Protein AF-A0A7S2E2L0-F1 (afdb_monomer_lite)

Organism: NCBI:txid156173

Secondary structure (DSSP, 8-state):
-TTHHHHHHTTTTGGG-TTSTTSTTGGGGS-TTSSPPPTTPPP--HHHHHHHHHHHHHTHHHHHSSHHHHHHHHHHHHTT----HHHHHH------PPP---STT-

Foldseek 3Di:
DVPVVVQPCVCVCVVVVPCCVVDPPSCLQADPVRHHDDPPDDRDRVVVVVQVVLCVVPNLCSCLPPDNLVVVVVSCVVVVHDDDSVNSVPDDDDDDDDDDDDDPND

Sequence (106 aa):
IASQLWHANAWQLTSRWGGLDKNPGAEAFLTSGGTPPKPGEWMRMPELAQTIQELAEHGPDGFYKGRIAKAIVEVLREKGGVMSEADLASHRSRVEQPISAAFAGQ

Structure (mmCIF, N/CA/C/O backbone):
data_AF-A0A7S2E2L0-F1
#
_entry.id   AF-A0A7S2E2L0-F1
#
loop_
_atom_site.group_PDB
_atom_site.id
_atom_site.type_symbol
_atom_site.label_atom_id
_atom_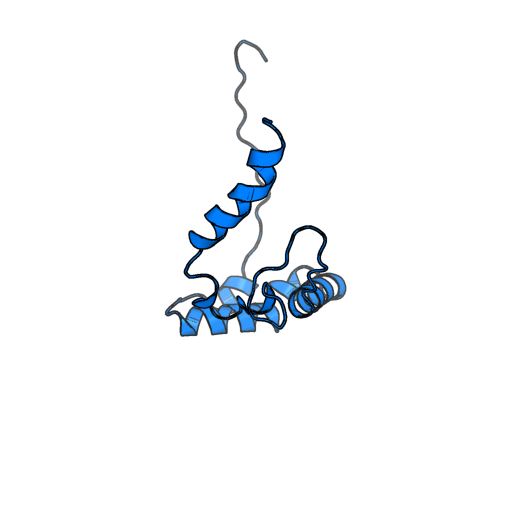site.label_alt_id
_atom_site.label_comp_id
_atom_site.label_asym_id
_atom_site.label_entity_id
_atom_site.label_seq_id
_atom_site.pdbx_PDB_ins_code
_atom_site.Cartn_x
_atom_site.Cartn_y
_atom_site.Cartn_z
_atom_site.occupancy
_atom_site.B_iso_or_equiv
_atom_site.auth_seq_id
_atom_site.auth_comp_id
_atom_site.auth_asym_id
_atom_site.auth_atom_id
_atom_site.pdbx_PDB_model_num
ATOM 1 N N . ILE A 1 1 ? -2.866 30.689 28.500 1.00 43.84 1 ILE A N 1
ATOM 2 C CA . ILE A 1 1 ? -4.186 30.736 27.815 1.00 43.84 1 ILE A CA 1
ATOM 3 C C . ILE A 1 1 ? -4.083 30.292 26.344 1.00 43.84 1 ILE A C 1
ATOM 5 O O . ILE A 1 1 ? -4.976 29.606 25.872 1.00 43.84 1 ILE A O 1
ATOM 9 N N . ALA A 1 2 ? -2.967 30.543 25.642 1.00 36.50 2 ALA A N 1
ATOM 10 C CA . ALA A 1 2 ? -2.794 30.114 24.247 1.00 36.50 2 ALA A CA 1
ATOM 11 C C . ALA A 1 2 ? -2.462 28.619 24.013 1.00 36.50 2 ALA A C 1
ATOM 13 O O . ALA A 1 2 ? -2.601 28.186 22.882 1.00 36.50 2 ALA A O 1
ATOM 14 N N . SER A 1 3 ? -2.073 27.803 25.011 1.00 42.72 3 SER A N 1
ATOM 15 C CA . SER A 1 3 ? -1.765 26.368 24.770 1.00 42.72 3 SER A CA 1
ATOM 16 C C . SER A 1 3 ? -2.964 25.420 24.945 1.00 42.72 3 SER A C 1
ATOM 18 O O . SER A 1 3 ? -2.974 24.324 24.387 1.00 42.72 3 SER A O 1
ATOM 20 N N . GLN A 1 4 ? -4.016 25.847 25.653 1.00 37.06 4 GLN A N 1
ATOM 21 C CA . GLN A 1 4 ? -5.233 25.042 25.846 1.00 37.06 4 GLN A CA 1
ATOM 22 C C . GLN A 1 4 ? -6.162 25.073 24.619 1.00 37.06 4 GLN A C 1
ATOM 24 O O . GLN A 1 4 ? -6.917 24.130 24.394 1.00 37.06 4 GLN A O 1
ATOM 29 N N . LEU A 1 5 ? -6.047 26.102 23.770 1.00 37.81 5 LEU A N 1
ATOM 30 C CA . LEU A 1 5 ? -6.859 26.256 22.556 1.00 37.81 5 LEU A CA 1
ATOM 31 C C . LEU A 1 5 ? -6.402 25.365 21.384 1.00 37.81 5 LEU A C 1
ATOM 33 O O . LEU A 1 5 ? -7.209 25.076 20.505 1.00 37.81 5 LEU A O 1
ATOM 37 N N . TRP A 1 6 ? -5.162 24.859 21.396 1.00 46.41 6 TRP A N 1
ATOM 38 C CA . TRP A 1 6 ? -4.682 23.896 20.388 1.00 46.41 6 TRP A CA 1
ATOM 39 C C . TRP A 1 6 ? -5.146 22.460 20.659 1.00 46.41 6 TRP A C 1
ATOM 41 O O . TRP A 1 6 ? -5.287 21.675 19.728 1.00 46.41 6 TRP A O 1
ATOM 51 N N . HIS A 1 7 ? -5.440 22.117 21.916 1.00 46.84 7 HIS A N 1
ATOM 52 C CA . HIS A 1 7 ? -5.809 20.750 22.296 1.00 46.84 7 HIS A CA 1
ATOM 53 C C . HIS A 1 7 ? -7.323 20.498 22.223 1.00 46.84 7 HIS A C 1
ATOM 55 O O . HIS A 1 7 ? -7.743 19.396 21.879 1.00 46.84 7 HIS A O 1
ATOM 61 N N . ALA A 1 8 ? -8.147 21.515 22.500 1.00 43.25 8 ALA A N 1
ATOM 62 C CA . ALA A 1 8 ? -9.603 21.361 22.547 1.00 43.25 8 ALA A CA 1
ATOM 63 C C . ALA A 1 8 ? -10.289 21.431 21.165 1.00 43.25 8 ALA A C 1
ATOM 65 O O . ALA A 1 8 ? -11.328 20.804 20.972 1.00 43.25 8 ALA A O 1
ATOM 66 N N . ASN A 1 9 ? -9.699 22.131 20.185 1.00 44.34 9 ASN A N 1
ATOM 67 C CA . ASN A 1 9 ? -10.362 22.406 18.901 1.00 44.34 9 ASN A CA 1
ATOM 68 C C . ASN A 1 9 ? -9.788 21.657 17.687 1.00 44.34 9 ASN A C 1
ATOM 70 O O . ASN A 1 9 ? -10.430 21.646 16.637 1.00 44.34 9 ASN A O 1
ATOM 74 N N . ALA A 1 10 ? -8.657 20.953 17.817 1.00 45.78 10 ALA A N 1
ATOM 75 C CA . ALA A 1 10 ? -8.178 20.050 16.763 1.00 45.78 10 ALA A CA 1
ATOM 76 C C . ALA A 1 10 ? -9.181 18.911 16.483 1.00 45.78 10 ALA A C 1
ATOM 78 O O . ALA A 1 10 ? -9.326 18.467 15.348 1.00 45.78 10 ALA A O 1
ATOM 79 N N . TRP A 1 11 ? -9.947 18.500 17.500 1.00 48.81 11 TRP A N 1
ATOM 80 C CA . TRP A 1 11 ? -10.937 17.427 17.385 1.00 48.81 11 TRP A CA 1
ATOM 81 C C . TRP A 1 11 ? -12.336 17.924 17.008 1.00 48.81 11 TRP A C 1
ATOM 83 O O . TRP A 1 11 ? -13.080 17.182 16.383 1.00 48.81 11 TRP A O 1
ATOM 93 N N . GLN A 1 12 ? -12.697 19.191 17.237 1.00 44.84 12 GLN A N 1
ATOM 94 C CA . GLN A 1 12 ? -13.915 19.751 16.620 1.00 44.84 12 GLN A CA 1
ATOM 95 C C . GLN A 1 12 ? -13.779 19.884 15.093 1.00 44.84 12 GLN A C 1
ATOM 97 O O . GLN A 1 12 ? -14.778 19.863 14.372 1.00 44.84 12 GLN A O 1
ATOM 102 N N . LEU A 1 13 ? -12.549 19.914 14.569 1.00 44.66 13 LEU A N 1
ATOM 103 C CA . LEU A 1 13 ? -12.302 19.711 13.143 1.00 44.66 13 LEU A CA 1
ATOM 104 C C . LEU A 1 13 ? -12.529 18.255 12.710 1.00 44.66 13 LEU A C 1
ATOM 106 O O . LEU A 1 13 ? -12.741 18.062 11.521 1.00 44.66 13 LEU A O 1
ATOM 110 N N . THR A 1 14 ? -12.576 17.256 13.614 1.00 48.31 14 THR A N 1
ATOM 111 C CA . THR A 1 14 ? -12.966 15.866 13.273 1.00 48.31 14 THR A CA 1
ATOM 112 C C . THR A 1 14 ? -14.439 15.707 12.910 1.00 48.31 14 THR A C 1
ATOM 114 O O . THR A 1 14 ? -14.770 14.933 12.021 1.00 48.31 14 THR A O 1
ATOM 117 N N . SER A 1 15 ? -15.311 16.571 13.434 1.00 45.59 15 SER A N 1
ATOM 118 C CA . SER A 1 15 ? -16.687 16.739 12.937 1.00 45.59 15 SER A CA 1
ATOM 119 C C . SER A 1 15 ? -16.759 17.243 11.483 1.00 45.59 15 SER A C 1
ATOM 121 O O . SER A 1 15 ? -17.816 17.183 10.863 1.00 45.59 15 SER A O 1
ATOM 123 N N . ARG A 1 16 ? -15.636 17.702 10.905 1.00 46.56 16 ARG A N 1
ATOM 124 C CA . ARG A 1 16 ? -15.493 18.035 9.477 1.00 46.56 16 ARG A CA 1
ATOM 125 C C . ARG A 1 16 ? -15.129 16.822 8.601 1.00 46.56 16 ARG A C 1
ATOM 127 O O . ARG A 1 16 ? -15.079 16.968 7.386 1.00 46.56 16 ARG A O 1
ATOM 134 N N . TRP A 1 17 ? -14.912 15.644 9.198 1.00 46.31 17 TRP A N 1
ATOM 135 C CA . TRP A 1 17 ? -14.580 14.365 8.542 1.00 46.31 17 TRP A CA 1
ATOM 136 C C . TRP A 1 17 ? -15.815 13.460 8.417 1.00 46.31 17 TRP A C 1
ATOM 138 O O . TRP A 1 17 ? -15.713 12.237 8.494 1.00 46.31 17 TRP A O 1
ATOM 148 N N . GLY A 1 18 ? -17.004 14.048 8.253 1.00 49.56 18 GLY A N 1
ATOM 149 C CA . GLY A 1 18 ? -18.201 13.278 7.923 1.00 49.56 18 GLY A CA 1
ATOM 150 C C . GLY A 1 18 ? -17.984 12.568 6.589 1.00 49.56 18 GLY A C 1
ATOM 151 O O . GLY A 1 18 ? -17.902 13.229 5.554 1.00 49.56 18 GLY A O 1
ATOM 152 N N . GLY A 1 19 ? -17.864 11.240 6.605 1.00 58.88 19 GLY A N 1
ATOM 153 C CA . GLY A 1 19 ? -17.631 10.447 5.401 1.00 58.88 19 GLY A CA 1
ATOM 154 C C . GLY A 1 19 ? -16.560 9.369 5.508 1.00 58.88 19 GLY A C 1
ATOM 155 O O . GLY A 1 19 ? -16.525 8.519 4.623 1.00 58.88 19 GLY A O 1
ATOM 156 N N . LEU A 1 20 ? -15.717 9.352 6.550 1.00 59.91 20 LEU A N 1
ATOM 157 C CA . LEU A 1 20 ? -14.827 8.202 6.780 1.00 59.91 20 LEU A CA 1
ATOM 158 C C . LEU A 1 20 ? -15.657 6.933 6.984 1.00 59.91 20 LEU A C 1
ATOM 160 O O . LEU A 1 20 ? -15.470 5.977 6.250 1.00 59.91 20 LEU A O 1
ATOM 164 N N . ASP A 1 21 ? -16.661 6.991 7.856 1.00 64.25 21 ASP A N 1
ATOM 165 C CA . ASP A 1 21 ? -17.668 5.949 8.097 1.00 64.25 21 ASP A CA 1
ATOM 166 C C . ASP A 1 21 ? -18.408 5.467 6.836 1.00 64.25 21 ASP A C 1
ATOM 168 O O . ASP A 1 21 ? -18.958 4.370 6.816 1.00 64.25 21 ASP A O 1
ATOM 172 N N . LYS A 1 22 ? -18.418 6.273 5.768 1.00 69.94 22 LYS A N 1
ATOM 173 C CA . LYS A 1 22 ? -19.064 5.936 4.491 1.00 69.94 22 LYS A CA 1
ATOM 174 C C . LYS A 1 22 ? -18.161 5.134 3.553 1.00 69.94 22 LYS A C 1
ATOM 176 O O . LYS A 1 22 ? -18.631 4.681 2.509 1.00 69.94 22 LYS A O 1
ATOM 181 N N . ASN A 1 23 ? -16.880 4.973 3.887 1.00 72.62 23 ASN A N 1
ATOM 182 C CA . ASN A 1 23 ? -15.935 4.189 3.103 1.00 72.62 23 ASN A CA 1
ATOM 183 C C . ASN A 1 23 ? -15.789 2.780 3.694 1.00 72.62 23 ASN A C 1
ATOM 185 O O . ASN A 1 23 ? -15.490 2.655 4.881 1.00 72.62 23 ASN A O 1
ATOM 189 N N . PRO A 1 24 ? -15.929 1.721 2.877 1.00 76.62 24 PRO A N 1
ATOM 190 C CA . PRO A 1 24 ? -15.595 0.364 3.300 1.00 76.62 24 PRO A CA 1
ATOM 191 C C . PRO A 1 24 ? -14.162 0.294 3.848 1.00 76.62 24 PRO A C 1
ATOM 193 O O . PRO A 1 24 ? -13.246 0.826 3.215 1.00 76.62 24 PRO A O 1
ATOM 196 N N . GLY A 1 25 ? -13.972 -0.338 5.008 1.00 79.50 25 GLY A N 1
ATOM 197 C CA . GLY A 1 25 ? -12.672 -0.471 5.671 1.00 79.50 25 GLY A CA 1
ATOM 198 C C . GLY A 1 25 ? -12.330 0.666 6.637 1.00 79.50 25 GLY A C 1
ATOM 199 O O . GLY A 1 25 ? -11.300 0.606 7.309 1.00 79.50 25 GLY A O 1
ATOM 200 N N . ALA A 1 26 ? -13.159 1.708 6.743 1.00 81.31 26 ALA A N 1
ATOM 201 C CA . ALA A 1 26 ? -12.917 2.800 7.682 1.00 81.31 26 ALA A CA 1
ATOM 202 C C . ALA A 1 26 ? -13.053 2.376 9.149 1.00 81.31 26 ALA A C 1
ATOM 204 O O . ALA A 1 26 ? -12.417 2.969 10.019 1.00 81.31 26 ALA A O 1
ATOM 205 N N . GLU A 1 27 ? -13.828 1.328 9.418 1.00 81.31 27 GLU A N 1
ATOM 206 C CA . GLU A 1 27 ? -13.963 0.701 10.729 1.00 81.31 27 GLU A CA 1
ATOM 207 C C . GLU A 1 27 ? -12.619 0.251 11.314 1.00 81.31 27 GLU A C 1
ATOM 209 O O . GLU A 1 27 ? -12.447 0.312 12.529 1.00 81.31 27 GLU A O 1
ATOM 214 N N . ALA A 1 28 ? -11.632 -0.087 10.473 1.00 85.00 28 ALA A N 1
ATOM 215 C CA . ALA A 1 28 ? -10.281 -0.446 10.909 1.00 85.00 28 ALA A CA 1
ATOM 216 C C . ALA A 1 28 ? -9.530 0.719 11.589 1.00 85.00 28 ALA A C 1
ATOM 218 O O . ALA A 1 28 ? -8.547 0.504 12.297 1.00 85.00 28 ALA A O 1
ATOM 219 N N . PHE A 1 29 ? -9.992 1.958 11.390 1.00 82.88 29 PHE A N 1
ATOM 220 C CA . PHE A 1 29 ? -9.433 3.168 12.000 1.00 82.88 29 PHE A CA 1
ATOM 221 C C . PHE A 1 29 ? -10.265 3.684 13.180 1.00 82.88 29 PHE A C 1
ATOM 223 O O . PHE A 1 29 ? -9.920 4.702 13.788 1.00 82.88 29 PHE A O 1
ATOM 230 N N . LEU A 1 30 ? -11.364 3.001 13.506 1.00 81.88 30 LEU A N 1
ATOM 231 C CA . LEU A 1 30 ? -12.253 3.353 14.601 1.00 81.88 30 LEU A CA 1
ATOM 232 C C . LEU A 1 30 ? -12.012 2.428 15.796 1.00 81.88 30 LEU A C 1
ATOM 234 O O . LEU A 1 30 ? -11.552 1.295 15.685 1.00 81.88 30 LEU A O 1
ATOM 238 N N . THR A 1 31 ? -12.331 2.932 16.980 1.00 82.44 31 THR A N 1
ATOM 239 C CA . THR A 1 31 ? -12.422 2.107 18.186 1.00 82.44 31 THR A CA 1
ATOM 240 C C . THR A 1 31 ? -13.610 1.147 18.082 1.00 82.44 31 THR A C 1
ATOM 242 O O . THR A 1 31 ? -14.506 1.328 17.256 1.00 82.44 31 THR A O 1
ATOM 245 N N . SER A 1 32 ? -13.691 0.168 18.988 1.00 77.38 32 SER A N 1
ATOM 246 C CA . SER A 1 32 ? -14.852 -0.732 19.090 1.00 77.38 32 SER A CA 1
ATOM 247 C C . SER A 1 32 ? -16.184 -0.001 19.312 1.00 77.38 32 SER A C 1
ATOM 249 O O . SER A 1 32 ? -17.240 -0.558 19.030 1.00 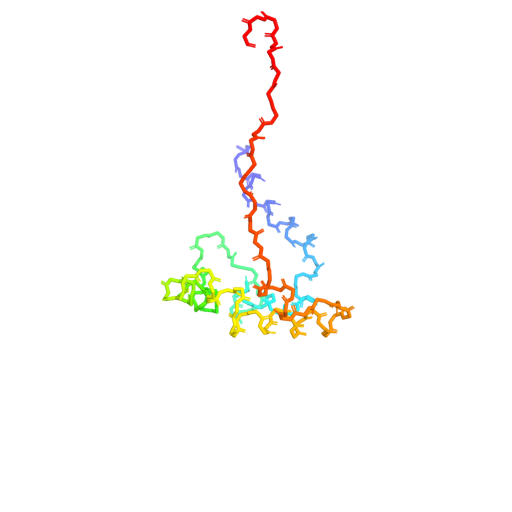77.38 32 SER A O 1
ATOM 251 N N . GLY A 1 33 ? -16.145 1.247 19.795 1.00 74.88 33 GLY A N 1
ATOM 252 C CA . GLY A 1 33 ? -17.311 2.119 19.934 1.00 74.88 33 GLY A CA 1
ATOM 253 C C . GLY A 1 33 ? -17.699 2.878 18.661 1.00 74.88 33 GLY A C 1
ATOM 254 O O . GLY A 1 33 ? -18.580 3.729 18.726 1.00 74.88 33 GLY A O 1
ATOM 255 N N . GLY A 1 34 ? -17.033 2.636 17.526 1.00 76.69 34 GLY A N 1
ATOM 256 C CA . GLY A 1 34 ? -17.287 3.344 16.268 1.00 76.69 34 GLY A CA 1
ATOM 257 C C . GLY A 1 34 ? -16.812 4.801 16.267 1.00 76.69 34 GLY A C 1
ATOM 258 O O . GLY A 1 34 ? -17.166 5.567 15.375 1.00 76.69 34 GLY A O 1
ATOM 259 N N . THR A 1 35 ? -16.013 5.206 17.258 1.00 80.31 35 THR A N 1
ATOM 260 C CA . THR A 1 35 ? -15.441 6.555 17.341 1.00 80.31 35 THR A CA 1
ATOM 261 C C . THR A 1 35 ? -13.950 6.533 17.029 1.00 80.31 35 THR A C 1
ATOM 263 O O . THR A 1 35 ? -13.287 5.550 17.367 1.00 80.31 35 THR A O 1
ATOM 266 N N . PRO A 1 36 ? -13.380 7.609 16.468 1.00 80.31 36 PRO A N 1
ATOM 267 C CA . PRO A 1 36 ? -11.932 7.750 16.361 1.00 80.31 36 PRO A CA 1
ATOM 268 C C . PRO A 1 36 ? -11.257 7.640 17.742 1.00 80.31 36 PRO A C 1
ATOM 270 O O . PRO A 1 36 ? -11.838 8.109 18.730 1.00 80.31 36 PRO A O 1
ATOM 273 N N . PRO A 1 37 ? -10.058 7.039 17.841 1.00 85.38 37 PRO A N 1
ATOM 274 C CA . PRO A 1 37 ? -9.330 6.963 19.103 1.00 85.38 37 PRO A CA 1
ATOM 275 C C . PRO A 1 37 ? -8.883 8.350 19.568 1.00 85.38 37 PRO A C 1
ATOM 277 O O . PRO A 1 37 ? -8.547 9.225 18.765 1.00 85.38 37 PRO A O 1
ATOM 280 N N . LYS A 1 38 ? -8.869 8.552 20.885 1.00 84.44 38 LYS A N 1
ATOM 281 C CA . LYS A 1 38 ? -8.423 9.807 21.502 1.00 84.44 38 LYS A CA 1
ATOM 282 C C . LYS A 1 38 ? -6.894 9.875 21.571 1.00 84.44 38 LYS A C 1
ATOM 284 O O . LYS A 1 38 ? -6.222 8.843 21.555 1.00 84.44 38 LYS A O 1
ATOM 289 N N . PRO A 1 39 ? -6.310 11.080 21.719 1.00 83.88 39 PRO A N 1
ATOM 290 C CA . PRO A 1 39 ? -4.887 11.215 22.011 1.00 83.88 39 PRO A CA 1
ATOM 291 C C . PRO A 1 39 ? -4.458 10.346 23.197 1.00 83.88 39 PRO A C 1
ATOM 293 O O . PRO A 1 39 ? -5.058 10.414 24.268 1.00 83.88 39 PRO A O 1
ATOM 296 N N . GLY A 1 40 ? -3.405 9.554 23.001 1.00 89.00 40 GLY A N 1
ATOM 297 C CA . GLY A 1 40 ? -2.879 8.639 24.015 1.00 89.00 40 GLY A CA 1
ATOM 298 C C . GLY A 1 40 ? -3.571 7.272 24.076 1.00 89.00 40 GLY A C 1
ATOM 299 O O . GLY A 1 40 ? -3.092 6.403 24.800 1.00 89.00 40 GLY A O 1
ATOM 300 N N . GLU A 1 41 ? -4.648 7.045 23.319 1.00 87.31 41 GLU A N 1
ATOM 301 C CA . GLU A 1 41 ? -5.253 5.717 23.189 1.00 87.31 41 GLU A CA 1
ATOM 302 C C . GLU A 1 41 ? -4.496 4.846 22.180 1.00 87.31 41 GLU A C 1
ATOM 304 O O . GLU A 1 41 ? -3.909 5.322 21.205 1.00 87.31 41 GLU A O 1
ATOM 309 N N . TRP A 1 42 ? -4.528 3.534 22.413 1.00 86.25 42 TRP A N 1
ATOM 310 C CA . TRP A 1 42 ? -3.919 2.558 21.518 1.00 86.25 42 TRP A CA 1
ATOM 311 C C . TRP A 1 42 ? -4.807 2.308 20.298 1.00 86.25 42 TRP A C 1
ATOM 313 O O . TRP A 1 42 ? -5.918 1.799 20.432 1.00 86.25 42 TRP A O 1
ATOM 323 N N . MET A 1 43 ? -4.278 2.577 19.105 1.00 86.69 43 MET A N 1
ATOM 324 C CA . MET A 1 43 ? -4.860 2.140 17.835 1.00 86.69 43 MET A CA 1
ATOM 325 C C . MET A 1 43 ? -4.185 0.836 17.393 1.00 86.69 43 MET A C 1
ATOM 327 O O . MET A 1 43 ? -2.957 0.753 17.345 1.00 86.69 43 MET A O 1
ATOM 331 N N . ARG A 1 44 ? -4.975 -0.190 17.071 1.00 87.44 44 ARG A N 1
ATOM 332 C CA . ARG A 1 44 ? -4.482 -1.475 16.553 1.00 87.44 44 ARG A CA 1
ATOM 333 C C . ARG A 1 44 ? -5.016 -1.679 15.140 1.00 87.44 44 ARG A C 1
ATOM 335 O O . ARG A 1 44 ? -6.205 -1.504 14.932 1.00 87.44 44 ARG A O 1
ATOM 342 N N . MET A 1 45 ? -4.145 -2.077 14.213 1.00 90.81 45 MET A N 1
ATOM 343 C CA . MET A 1 45 ? -4.482 -2.304 12.799 1.00 90.81 45 MET A CA 1
ATOM 344 C C . MET A 1 45 ? -4.013 -3.705 12.360 1.00 90.81 45 MET A C 1
ATOM 346 O O . MET A 1 45 ? -2.966 -3.830 11.715 1.00 90.81 45 MET A O 1
ATOM 350 N N . PRO A 1 46 ? -4.705 -4.782 12.775 1.00 92.69 46 PRO A N 1
ATOM 351 C CA . PRO A 1 46 ? -4.256 -6.152 12.525 1.00 92.69 46 PRO A CA 1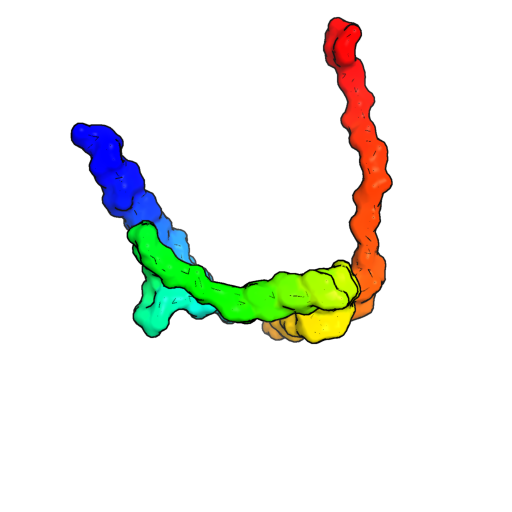
ATOM 352 C C . PRO A 1 46 ? -4.223 -6.522 11.034 1.00 92.69 46 PRO A C 1
ATOM 354 O O . PRO A 1 46 ? -3.312 -7.227 10.608 1.00 92.69 46 PRO A O 1
ATOM 357 N N . GLU A 1 47 ? -5.144 -6.015 10.218 1.00 92.25 47 GLU A N 1
ATOM 358 C CA . GLU A 1 47 ? -5.186 -6.260 8.770 1.00 92.25 47 GLU A CA 1
ATOM 359 C C . GLU A 1 47 ? -3.995 -5.597 8.058 1.00 92.25 47 GLU A C 1
ATOM 361 O O . GLU A 1 47 ? -3.356 -6.190 7.182 1.00 92.25 47 GLU A O 1
ATOM 366 N N . LEU A 1 48 ? -3.631 -4.381 8.481 1.00 93.94 48 LEU A N 1
ATOM 367 C CA . LEU A 1 48 ? -2.425 -3.713 7.992 1.00 93.94 48 LEU A CA 1
ATOM 368 C C . LEU A 1 48 ? -1.165 -4.467 8.427 1.00 93.94 48 LEU A C 1
ATOM 370 O O . LEU A 1 48 ? -0.242 -4.620 7.631 1.00 93.94 48 LEU A O 1
ATOM 374 N N . ALA A 1 49 ? -1.132 -4.989 9.656 1.00 95.94 49 ALA A N 1
ATOM 375 C CA . ALA A 1 49 ? -0.017 -5.809 10.120 1.00 95.94 49 ALA A CA 1
ATOM 376 C C . ALA A 1 49 ? 0.159 -7.068 9.252 1.00 95.94 49 ALA A C 1
ATOM 378 O O . ALA A 1 49 ? 1.276 -7.356 8.831 1.00 95.94 49 ALA A O 1
ATOM 379 N N . GLN A 1 50 ? -0.933 -7.753 8.892 1.00 96.12 50 GLN A N 1
ATOM 380 C CA . GLN A 1 50 ? -0.886 -8.880 7.950 1.00 96.12 50 GLN A CA 1
ATOM 381 C C . GLN A 1 50 ? -0.385 -8.456 6.564 1.00 96.12 50 GLN A C 1
ATOM 383 O O . GLN A 1 50 ? 0.312 -9.213 5.897 1.00 96.12 50 GLN A O 1
ATOM 388 N N . THR A 1 51 ? -0.745 -7.257 6.107 1.00 96.25 51 THR A N 1
ATOM 389 C CA . THR A 1 51 ? -0.281 -6.709 4.821 1.00 96.25 51 THR A CA 1
ATOM 390 C C . THR A 1 51 ? 1.231 -6.467 4.841 1.00 96.25 51 THR A C 1
ATOM 392 O O . THR A 1 51 ? 1.937 -6.838 3.906 1.00 96.25 51 THR A O 1
ATOM 395 N N . ILE A 1 52 ? 1.747 -5.890 5.929 1.00 97.00 52 ILE A N 1
ATOM 396 C CA . ILE A 1 52 ? 3.184 -5.658 6.125 1.00 97.00 52 ILE A CA 1
ATOM 397 C C . ILE A 1 52 ? 3.938 -6.987 6.256 1.00 97.00 52 ILE A C 1
ATOM 399 O O . ILE A 1 52 ? 5.034 -7.117 5.716 1.00 97.00 52 ILE A O 1
ATOM 403 N N . GLN A 1 53 ? 3.354 -7.980 6.928 1.00 97.56 53 GLN A N 1
ATOM 404 C CA . GLN A 1 53 ? 3.940 -9.314 7.036 1.00 97.56 53 GLN A CA 1
ATOM 405 C C . GLN A 1 53 ? 4.075 -9.984 5.662 1.00 97.56 53 GLN A C 1
ATOM 407 O O . GLN A 1 53 ? 5.138 -10.511 5.351 1.00 97.56 53 GLN A O 1
ATOM 412 N N . GLU A 1 54 ? 3.057 -9.880 4.806 1.00 97.38 54 GLU A N 1
ATOM 413 C CA . GLU A 1 54 ? 3.118 -10.397 3.433 1.00 97.38 54 GLU A CA 1
ATOM 414 C C . GLU A 1 54 ? 4.284 -9.792 2.644 1.00 97.38 54 GLU A C 1
ATOM 416 O O . GLU A 1 54 ? 5.017 -10.500 1.953 1.00 97.38 54 GLU A O 1
ATOM 421 N N . LEU A 1 55 ? 4.464 -8.474 2.774 1.00 95.81 55 LEU A N 1
ATOM 422 C CA . LEU A 1 55 ? 5.554 -7.740 2.142 1.00 95.81 55 LEU A CA 1
ATOM 423 C C . LEU A 1 55 ? 6.918 -8.173 2.697 1.00 95.81 55 LEU A C 1
ATOM 425 O O . LEU A 1 55 ? 7.889 -8.244 1.948 1.00 95.81 55 LEU A O 1
ATOM 429 N N . ALA A 1 56 ? 7.004 -8.456 3.997 1.00 97.44 56 ALA A N 1
ATOM 430 C CA . ALA A 1 56 ? 8.235 -8.913 4.631 1.00 97.44 56 ALA A CA 1
ATOM 431 C C . ALA A 1 56 ? 8.629 -10.329 4.179 1.00 97.44 56 ALA A C 1
ATOM 433 O O . ALA A 1 56 ? 9.807 -10.588 3.949 1.00 97.44 56 ALA A O 1
ATOM 434 N N . GLU A 1 57 ? 7.656 -11.230 4.030 1.00 97.69 57 GLU A N 1
ATOM 435 C CA . GLU A 1 57 ? 7.888 -12.632 3.665 1.00 97.69 57 GLU A CA 1
ATOM 436 C C . GLU A 1 57 ? 8.154 -12.819 2.164 1.00 97.69 57 GLU A C 1
ATOM 438 O O . GLU A 1 57 ? 9.023 -13.601 1.781 1.00 97.69 57 GLU A O 1
ATOM 443 N N . HIS A 1 58 ? 7.446 -12.077 1.309 1.00 96.56 58 HIS A N 1
ATOM 444 C CA . HIS A 1 58 ? 7.457 -12.287 -0.145 1.00 96.56 58 HIS A CA 1
ATOM 445 C C . HIS A 1 58 ? 8.063 -11.114 -0.930 1.00 96.56 58 HIS A C 1
ATOM 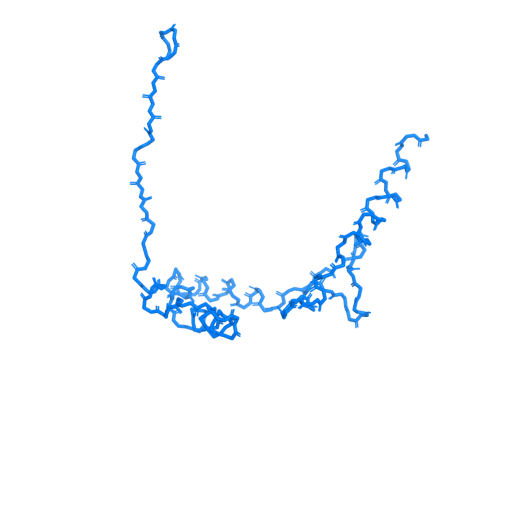447 O O . HIS A 1 58 ? 8.080 -11.120 -2.164 1.00 96.56 58 HIS A O 1
ATOM 453 N N . GLY A 1 59 ? 8.558 -10.088 -0.234 1.00 95.56 59 GLY A N 1
ATOM 454 C CA . GLY A 1 59 ? 9.040 -8.861 -0.858 1.00 95.56 59 GLY A CA 1
ATOM 455 C C . GLY A 1 59 ? 7.929 -8.128 -1.627 1.00 95.56 59 GLY A C 1
ATOM 456 O O . GLY A 1 59 ? 6.742 -8.337 -1.368 1.00 95.56 59 GLY A O 1
ATOM 457 N N . PRO A 1 60 ? 8.282 -7.285 -2.618 1.00 94.88 60 PRO A N 1
ATOM 458 C CA . PRO A 1 60 ? 7.310 -6.534 -3.419 1.00 94.88 60 PRO A CA 1
ATOM 459 C C . PRO A 1 60 ? 6.258 -7.412 -4.104 1.00 94.88 60 PRO A C 1
ATOM 461 O O . PRO A 1 60 ? 5.124 -6.975 -4.299 1.00 94.88 60 PRO A O 1
ATOM 464 N N . ASP A 1 61 ? 6.614 -8.651 -4.444 1.00 96.31 61 ASP A N 1
ATOM 465 C CA . ASP A 1 61 ? 5.690 -9.600 -5.057 1.00 96.31 61 ASP A CA 1
ATOM 466 C C . ASP A 1 61 ? 4.521 -9.949 -4.128 1.00 96.31 61 ASP A C 1
ATOM 468 O O . ASP A 1 61 ? 3.425 -10.148 -4.634 1.00 96.31 61 ASP A O 1
ATOM 472 N N . GLY A 1 62 ? 4.693 -9.927 -2.802 1.00 95.81 62 GLY A N 1
ATOM 473 C CA . GLY A 1 62 ? 3.585 -10.115 -1.855 1.00 95.81 62 GLY A CA 1
ATOM 474 C C . GLY A 1 62 ? 2.507 -9.029 -1.942 1.00 95.81 62 GLY A C 1
ATOM 475 O O . GLY A 1 62 ? 1.342 -9.280 -1.643 1.00 95.81 62 GLY A O 1
ATOM 476 N N . PHE A 1 63 ? 2.879 -7.822 -2.383 1.00 96.88 63 PHE A N 1
ATOM 477 C CA . PHE A 1 63 ? 1.959 -6.696 -2.551 1.00 96.88 63 PHE A CA 1
ATOM 478 C C . PHE A 1 63 ? 1.387 -6.619 -3.971 1.00 96.88 63 PHE A C 1
ATOM 480 O O . PHE A 1 63 ? 0.177 -6.498 -4.154 1.00 96.88 63 PHE A O 1
ATOM 487 N N . TYR A 1 64 ? 2.258 -6.684 -4.984 1.00 97.69 64 TYR A N 1
ATOM 488 C CA . TYR A 1 64 ? 1.885 -6.505 -6.394 1.00 97.69 64 TYR A CA 1
ATOM 489 C C . TYR A 1 64 ? 1.354 -7.779 -7.057 1.00 97.69 64 TYR A C 1
ATOM 491 O O . TYR A 1 64 ? 0.802 -7.716 -8.156 1.00 97.69 64 TYR A O 1
ATOM 499 N N . LYS A 1 65 ? 1.513 -8.934 -6.407 1.00 96.00 65 LYS A N 1
ATOM 500 C CA . LYS A 1 65 ? 0.997 -10.231 -6.850 1.00 96.00 65 LYS A CA 1
ATOM 501 C C . LYS A 1 65 ? 0.299 -10.919 -5.669 1.00 96.00 65 LYS A C 1
ATOM 503 O O . LYS A 1 65 ? 0.502 -10.576 -4.510 1.00 96.00 65 LYS A O 1
ATOM 508 N N . GLY A 1 66 ? -0.565 -11.889 -5.953 1.00 93.50 66 GLY A N 1
ATOM 509 C CA . GLY A 1 66 ? -1.225 -12.677 -4.908 1.00 93.50 66 GLY A CA 1
ATOM 510 C C . GLY A 1 66 ? -2.372 -11.950 -4.195 1.00 93.50 66 GLY A C 1
ATOM 511 O O . GLY A 1 66 ? -3.136 -11.205 -4.813 1.00 93.50 66 GLY A O 1
ATOM 512 N N . ARG A 1 67 ? -2.548 -12.230 -2.894 1.00 96.00 67 ARG A N 1
ATOM 513 C CA . ARG A 1 67 ? -3.793 -11.908 -2.171 1.00 96.00 67 ARG A CA 1
ATOM 514 C C . ARG A 1 67 ? -4.057 -10.408 -2.027 1.00 96.00 67 ARG A C 1
ATOM 516 O O . ARG A 1 67 ? -5.211 -10.002 -2.114 1.00 96.00 67 ARG A O 1
ATOM 523 N N . ILE A 1 68 ? -3.014 -9.595 -1.830 1.00 97.31 68 ILE A N 1
ATOM 524 C CA . ILE A 1 68 ? -3.153 -8.140 -1.662 1.00 97.31 68 ILE A CA 1
ATOM 525 C C . ILE A 1 68 ? -3.572 -7.508 -2.991 1.00 97.31 68 ILE A C 1
ATOM 527 O O . ILE A 1 68 ? -4.551 -6.767 -3.035 1.00 97.31 68 ILE A O 1
ATOM 531 N N . ALA A 1 69 ? -2.892 -7.863 -4.086 1.00 97.88 69 ALA A N 1
ATOM 532 C CA . ALA A 1 69 ? -3.240 -7.391 -5.423 1.00 97.88 69 ALA A CA 1
ATOM 533 C C . ALA A 1 69 ? -4.685 -7.746 -5.806 1.00 97.88 69 ALA A C 1
ATOM 535 O O . ALA A 1 69 ? -5.422 -6.895 -6.307 1.00 97.88 69 ALA A O 1
ATOM 536 N N . LYS A 1 70 ? -5.109 -8.980 -5.504 1.00 97.38 70 LYS A N 1
ATOM 537 C CA . LYS A 1 70 ? -6.488 -9.431 -5.715 1.00 97.38 70 LYS A CA 1
ATOM 538 C C . LYS A 1 70 ? -7.492 -8.603 -4.905 1.00 97.38 70 LYS A C 1
ATOM 540 O O . LYS A 1 70 ? -8.442 -8.089 -5.487 1.00 97.38 70 LYS A O 1
ATOM 545 N N . ALA A 1 71 ? -7.247 -8.401 -3.608 1.00 95.94 71 ALA A N 1
ATOM 546 C CA . ALA A 1 71 ? -8.129 -7.612 -2.743 1.00 95.94 71 ALA A CA 1
ATOM 547 C C . ALA A 1 71 ? -8.270 -6.153 -3.219 1.00 95.94 71 ALA A C 1
ATOM 549 O O . ALA A 1 71 ? -9.369 -5.600 -3.225 1.00 95.94 71 ALA A O 1
ATOM 550 N N . ILE A 1 72 ? -7.177 -5.533 -3.681 1.00 96.25 72 ILE A N 1
ATOM 551 C CA . ILE A 1 72 ? -7.206 -4.181 -4.263 1.00 96.25 72 ILE A CA 1
ATOM 552 C C . ILE A 1 72 ? -8.108 -4.147 -5.505 1.00 96.25 72 ILE A C 1
ATOM 554 O O . ILE A 1 72 ? -8.955 -3.263 -5.637 1.00 96.25 72 ILE A O 1
ATOM 558 N N . VAL A 1 73 ? -7.929 -5.100 -6.422 1.00 97.62 73 VAL A N 1
ATOM 559 C CA . VAL A 1 73 ? -8.689 -5.164 -7.678 1.00 97.62 73 VAL A CA 1
ATOM 560 C C . VAL A 1 73 ? -10.169 -5.445 -7.429 1.00 97.62 73 VAL A C 1
ATOM 562 O O . VAL A 1 73 ? -11.010 -4.849 -8.098 1.00 97.62 73 VAL A O 1
ATOM 565 N N . GLU A 1 74 ? -10.502 -6.298 -6.460 1.00 96.06 74 GLU A N 1
ATOM 566 C CA . GLU A 1 74 ? -11.884 -6.562 -6.045 1.00 96.06 74 GLU A CA 1
ATOM 567 C C . GLU A 1 74 ? -12.579 -5.275 -5.581 1.00 96.06 74 GLU A C 1
ATOM 569 O O . GLU A 1 74 ? -13.588 -4.883 -6.171 1.00 96.06 74 GLU A O 1
ATOM 574 N N . VAL A 1 75 ? -11.979 -4.542 -4.636 1.00 93.62 75 VAL A N 1
ATOM 575 C CA . VAL A 1 75 ? -12.539 -3.274 -4.129 1.00 93.62 75 VAL A CA 1
ATOM 576 C C . VAL A 1 75 ? -12.661 -2.222 -5.235 1.00 93.62 75 VAL A C 1
ATOM 578 O O . VAL A 1 75 ? -13.632 -1.463 -5.283 1.00 93.62 75 VAL A O 1
ATOM 581 N N . LEU A 1 76 ? -11.685 -2.149 -6.144 1.00 94.31 76 LEU A N 1
ATOM 582 C CA . LEU A 1 76 ? -11.745 -1.206 -7.259 1.00 94.31 76 LEU A CA 1
ATOM 583 C C . LEU A 1 76 ? -12.863 -1.555 -8.234 1.00 94.31 76 LEU A C 1
ATOM 585 O O . LEU A 1 76 ? -13.602 -0.656 -8.628 1.00 94.31 76 LEU A O 1
ATOM 589 N N . ARG A 1 77 ? -13.029 -2.831 -8.592 1.00 95.38 77 ARG A N 1
ATOM 590 C CA . ARG A 1 77 ? -14.110 -3.284 -9.480 1.00 95.38 77 ARG A CA 1
ATOM 591 C C . ARG A 1 77 ? -15.486 -3.003 -8.886 1.00 95.38 77 ARG A C 1
ATOM 593 O O . ARG A 1 77 ? -16.346 -2.496 -9.600 1.00 95.38 77 ARG A O 1
ATOM 600 N N . GLU A 1 78 ? -15.676 -3.247 -7.591 1.00 93.50 78 GLU A N 1
ATOM 601 C CA . GLU A 1 78 ? -16.919 -2.907 -6.879 1.00 93.50 78 GLU A CA 1
ATOM 602 C C . GLU A 1 78 ? -17.263 -1.414 -6.974 1.00 93.50 78 GLU A C 1
ATOM 604 O O . GLU A 1 78 ? -18.433 -1.035 -7.016 1.00 93.50 78 GLU A O 1
ATOM 609 N N . LYS A 1 79 ? -16.243 -0.555 -7.057 1.00 90.56 79 LYS A N 1
ATOM 610 C CA . LYS A 1 79 ? -16.381 0.901 -7.194 1.00 90.56 79 LYS A CA 1
ATOM 611 C C . LYS A 1 79 ? -16.383 1.389 -8.651 1.00 90.56 79 LYS A C 1
ATOM 613 O O . LYS A 1 79 ? -16.354 2.596 -8.878 1.00 90.56 79 LYS A O 1
ATOM 618 N N . GLY A 1 80 ? -16.418 0.484 -9.632 1.00 95.06 80 GLY A N 1
ATOM 619 C CA . GLY A 1 80 ? -16.416 0.818 -11.063 1.00 95.06 80 GLY A CA 1
ATOM 620 C C . GLY A 1 80 ? -15.035 1.138 -11.651 1.00 95.06 80 GLY A C 1
ATOM 621 O O . GLY A 1 80 ? -14.943 1.696 -12.742 1.00 95.06 80 GLY A O 1
ATOM 622 N N . GLY A 1 81 ? -13.957 0.806 -10.942 1.00 95.62 81 GLY A N 1
ATOM 623 C CA . GLY A 1 81 ? -12.585 0.887 -11.433 1.00 95.62 81 GLY A CA 1
ATOM 624 C C . GLY A 1 81 ? -12.268 -0.189 -12.476 1.00 95.62 81 GLY A C 1
ATOM 625 O O . GLY A 1 81 ? -12.844 -1.274 -12.477 1.00 95.62 81 GLY A O 1
ATOM 626 N N . VAL A 1 82 ? -11.316 0.114 -13.362 1.00 96.88 82 VAL A N 1
ATOM 627 C CA . VAL A 1 82 ? -10.952 -0.737 -14.515 1.00 96.88 82 VAL A CA 1
ATOM 628 C C . VAL A 1 82 ? -9.622 -1.478 -14.351 1.00 96.88 82 VAL A C 1
ATOM 630 O O . VAL A 1 82 ? -9.227 -2.229 -15.237 1.00 96.88 82 VAL A O 1
ATOM 633 N N . MET A 1 83 ? -8.926 -1.266 -13.232 1.00 97.44 83 MET A N 1
ATOM 634 C CA . MET A 1 83 ? -7.629 -1.888 -12.971 1.00 97.44 83 MET A CA 1
ATOM 635 C C . MET A 1 83 ? -7.768 -3.405 -12.794 1.00 97.44 83 MET A C 1
ATOM 637 O O . MET A 1 83 ? -8.721 -3.897 -12.188 1.00 97.44 83 MET A O 1
ATOM 641 N N . SER A 1 84 ? -6.794 -4.144 -13.310 1.00 97.75 84 SER A N 1
ATOM 642 C CA . SER A 1 84 ? -6.692 -5.596 -13.231 1.00 97.75 84 SER A CA 1
ATOM 643 C C . SER A 1 84 ? -5.487 -6.038 -12.397 1.00 97.75 84 SER A C 1
ATOM 645 O O . SER A 1 84 ? -4.557 -5.275 -12.138 1.00 97.75 84 SER A O 1
ATOM 647 N N . GLU A 1 85 ? -5.471 -7.312 -12.006 1.00 98.12 85 GLU A N 1
ATOM 648 C CA . GLU A 1 85 ? 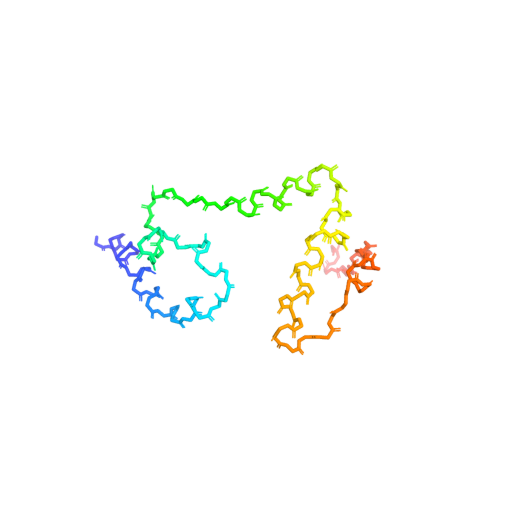-4.316 -7.917 -11.325 1.00 98.12 85 GLU A CA 1
ATOM 649 C C . GLU A 1 85 ? -3.069 -7.906 -12.223 1.00 98.12 85 GLU A C 1
ATOM 651 O O . GLU A 1 85 ? -1.951 -7.778 -11.731 1.00 98.12 85 GLU A O 1
ATOM 656 N N . ALA A 1 86 ? -3.253 -7.985 -13.547 1.00 97.94 86 ALA A N 1
ATOM 657 C CA . ALA A 1 86 ? -2.165 -7.906 -14.518 1.00 97.94 86 ALA A CA 1
ATOM 658 C C . ALA A 1 86 ? -1.509 -6.514 -14.548 1.00 97.94 86 ALA A C 1
ATOM 660 O O . ALA A 1 86 ? -0.290 -6.418 -14.710 1.00 97.94 86 ALA A O 1
ATOM 661 N N . ASP A 1 87 ? -2.285 -5.446 -14.340 1.00 98.06 87 ASP A N 1
ATOM 662 C CA . ASP A 1 87 ? -1.751 -4.082 -14.227 1.00 98.06 87 ASP A CA 1
ATOM 663 C C . ASP A 1 87 ? -0.837 -3.951 -13.002 1.00 98.06 87 ASP A C 1
ATOM 665 O O . ASP A 1 87 ? 0.271 -3.424 -13.103 1.00 98.06 87 ASP A O 1
ATOM 669 N N . LEU A 1 88 ? -1.248 -4.508 -11.857 1.00 97.94 88 LEU A N 1
ATOM 670 C CA . LEU A 1 88 ? -0.405 -4.554 -10.658 1.00 97.94 88 LEU A CA 1
ATOM 671 C C . LEU A 1 88 ? 0.834 -5.437 -10.862 1.00 97.94 88 LEU A C 1
ATOM 673 O O . LEU A 1 88 ? 1.948 -5.010 -10.567 1.00 97.94 88 LEU A O 1
ATOM 677 N N . ALA A 1 89 ? 0.673 -6.635 -11.426 1.00 97.81 89 ALA A N 1
ATOM 678 C CA . ALA A 1 89 ? 1.773 -7.580 -11.616 1.00 97.81 89 ALA A CA 1
ATOM 679 C C . ALA A 1 89 ? 2.836 -7.082 -12.616 1.00 97.81 89 ALA A C 1
ATOM 681 O O . ALA A 1 89 ? 4.020 -7.435 -12.509 1.00 97.81 89 ALA A O 1
ATOM 682 N N . SER A 1 90 ? 2.430 -6.266 -13.593 1.00 97.25 90 SER A N 1
ATOM 683 C CA . SER A 1 90 ? 3.318 -5.658 -14.592 1.00 97.25 90 SER A CA 1
ATOM 684 C C . SER A 1 90 ? 3.945 -4.336 -14.135 1.00 97.25 90 SER A C 1
ATOM 686 O O . SER A 1 90 ? 4.914 -3.889 -14.751 1.00 97.25 90 SER A O 1
ATOM 688 N N . HIS A 1 91 ? 3.474 -3.741 -13.032 1.00 96.12 91 HIS A N 1
ATOM 689 C CA . HIS A 1 91 ? 4.007 -2.486 -12.507 1.00 96.12 91 HIS A CA 1
ATOM 690 C C . HIS A 1 91 ? 5.498 -2.588 -12.153 1.00 96.12 91 HIS A C 1
ATOM 692 O O . HIS A 1 91 ? 5.938 -3.531 -11.492 1.00 96.12 91 HIS A O 1
ATOM 698 N N . ARG A 1 92 ? 6.291 -1.594 -12.565 1.00 94.00 92 ARG A N 1
ATOM 699 C CA . ARG A 1 92 ? 7.708 -1.461 -12.204 1.00 94.00 92 ARG A CA 1
ATOM 700 C C . ARG A 1 92 ? 8.033 -0.004 -11.897 1.00 94.00 92 ARG A C 1
ATOM 702 O O . ARG A 1 92 ? 7.769 0.874 -12.721 1.00 94.00 92 ARG A O 1
ATOM 709 N N . SER A 1 93 ? 8.662 0.232 -10.750 1.00 93.38 93 SER A N 1
ATOM 710 C CA . SER A 1 93 ? 9.232 1.535 -10.416 1.00 93.38 93 SER A CA 1
ATOM 711 C C . SER A 1 93 ? 10.403 1.847 -11.342 1.00 93.38 93 SER A C 1
ATOM 713 O O . SER A 1 93 ? 11.254 0.990 -11.587 1.00 93.38 93 SER A O 1
ATOM 715 N N . ARG A 1 94 ? 10.461 3.081 -11.843 1.00 94.12 94 ARG A N 1
ATOM 716 C CA . ARG A 1 94 ? 11.592 3.577 -12.633 1.00 94.12 94 ARG A CA 1
ATOM 717 C C . ARG A 1 94 ? 12.498 4.415 -11.746 1.00 94.12 94 ARG A C 1
ATOM 719 O O . ARG A 1 94 ? 12.015 5.257 -10.993 1.00 94.12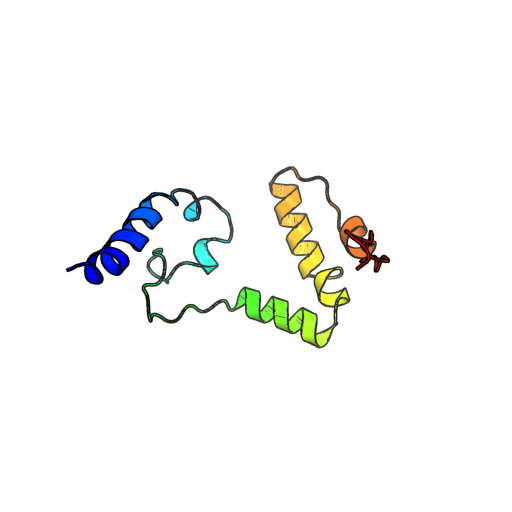 94 ARG A O 1
ATOM 726 N N . VAL A 1 95 ? 13.798 4.170 -11.841 1.00 94.75 95 VAL A N 1
ATOM 727 C CA . VAL A 1 95 ? 14.822 5.012 -11.222 1.00 94.75 95 VAL A CA 1
ATOM 728 C C . VAL A 1 95 ? 15.395 5.874 -12.334 1.00 94.75 95 VAL A C 1
ATOM 730 O O . VAL A 1 95 ? 16.040 5.356 -13.240 1.00 94.75 95 VAL A O 1
ATOM 733 N N . GLU A 1 96 ? 15.113 7.170 -12.279 1.00 95.88 96 GLU A N 1
ATOM 734 C CA . GLU A 1 96 ? 15.487 8.131 -13.317 1.00 95.88 96 GLU A CA 1
ATOM 735 C C . GLU A 1 96 ? 16.522 9.122 -12.779 1.00 95.88 96 GLU A C 1
ATOM 737 O O . GLU A 1 96 ? 16.565 9.401 -11.576 1.00 95.88 96 GLU A O 1
ATOM 742 N N . GLN A 1 97 ? 17.349 9.676 -13.668 1.00 94.75 97 GLN A N 1
ATOM 743 C CA . GLN A 1 97 ? 18.251 10.760 -13.285 1.00 94.75 97 GLN A CA 1
ATOM 744 C C . GLN A 1 97 ? 17.437 12.034 -13.014 1.00 94.75 97 GLN A C 1
ATOM 746 O O . GLN A 1 97 ? 16.661 12.450 -13.882 1.00 94.75 97 GLN A O 1
ATOM 751 N N . PRO A 1 98 ? 17.593 12.672 -11.838 1.00 95.12 98 PRO A N 1
ATOM 752 C CA . PRO A 1 98 ? 16.944 13.945 -11.569 1.00 95.12 98 PRO A CA 1
ATOM 753 C C . PRO A 1 98 ? 17.380 15.004 -12.583 1.00 95.12 98 PRO A C 1
ATOM 755 O O . PRO A 1 98 ? 18.551 15.083 -12.951 1.00 95.12 98 PRO A O 1
ATOM 758 N N . ILE A 1 99 ? 16.448 15.860 -12.994 1.00 94.88 99 ILE A N 1
ATOM 759 C CA . ILE A 1 99 ? 16.779 17.038 -13.795 1.00 94.88 99 ILE A CA 1
ATOM 760 C C . ILE A 1 99 ? 17.478 18.045 -12.877 1.00 94.88 99 ILE A C 1
ATOM 762 O O . ILE A 1 99 ? 16.936 18.417 -11.837 1.00 94.88 99 ILE A O 1
ATOM 766 N N . SER A 1 100 ? 18.664 18.500 -13.273 1.00 92.31 100 SER A N 1
ATOM 767 C CA . SER A 1 100 ? 19.433 19.518 -12.556 1.00 92.31 100 SER A CA 1
ATOM 768 C C . SER A 1 100 ? 19.762 20.693 -13.467 1.00 92.31 100 SER A C 1
ATOM 770 O O . SER A 1 100 ? 20.098 20.501 -14.636 1.00 92.31 100 SER A O 1
ATOM 772 N N . ALA A 1 101 ? 19.732 21.902 -12.916 1.00 92.31 101 ALA A N 1
ATOM 773 C CA . ALA A 1 101 ? 20.229 23.106 -13.566 1.00 92.31 101 ALA A CA 1
ATOM 774 C C . ALA A 1 101 ? 21.086 23.887 -12.570 1.00 92.31 101 ALA A C 1
ATOM 776 O O . ALA A 1 101 ? 20.721 23.984 -11.399 1.00 92.31 101 ALA A O 1
ATOM 777 N N . ALA A 1 102 ? 22.201 24.442 -13.045 1.00 89.06 102 ALA A N 1
ATOM 778 C CA . ALA A 1 102 ? 23.020 25.332 -12.238 1.00 89.06 102 ALA A CA 1
ATOM 779 C C . ALA A 1 102 ? 22.312 26.686 -12.072 1.00 89.06 102 ALA A C 1
ATOM 781 O O . ALA A 1 102 ? 21.814 27.257 -13.048 1.00 89.06 102 ALA A O 1
ATOM 782 N N . PHE A 1 103 ? 22.291 27.219 -10.854 1.00 88.12 103 PHE A N 1
ATOM 783 C CA . PHE A 1 103 ? 21.771 28.544 -10.542 1.00 88.12 103 PHE A CA 1
ATOM 784 C C . PHE A 1 103 ? 22.908 29.439 -10.045 1.00 88.12 103 PHE A C 1
ATOM 786 O O . PHE A 1 103 ? 23.540 29.169 -9.030 1.00 88.12 103 PHE A O 1
ATOM 793 N N . ALA A 1 104 ? 23.174 30.527 -10.775 1.00 83.44 104 ALA A N 1
ATOM 794 C CA . ALA A 1 104 ? 24.189 31.528 -10.424 1.00 83.44 104 ALA A CA 1
ATOM 795 C C . ALA A 1 104 ? 25.620 30.976 -10.195 1.00 83.44 104 ALA A C 1
ATOM 797 O O . ALA A 1 104 ? 26.386 31.542 -9.420 1.00 83.44 104 ALA A O 1
ATOM 798 N N . GLY A 1 105 ? 26.002 29.902 -10.896 1.00 73.69 105 GLY A N 1
ATOM 799 C CA . GLY A 1 105 ? 27.341 29.303 -10.799 1.00 73.69 105 GLY A CA 1
ATOM 800 C C . GLY A 1 105 ? 27.497 28.223 -9.720 1.00 73.69 105 GLY A C 1
ATOM 801 O O . GLY A 1 105 ? 28.628 27.812 -9.465 1.00 73.69 105 GLY A O 1
ATOM 802 N N . GLN A 1 106 ? 26.391 27.763 -9.120 1.00 52.38 106 GLN A N 1
ATOM 803 C CA . GLN A 1 106 ? 26.296 26.540 -8.309 1.00 52.38 106 GLN A CA 1
ATOM 804 C C . GLN A 1 106 ? 25.347 25.537 -8.955 1.00 52.38 106 GLN A C 1
ATOM 806 O O . GLN A 1 106 ? 24.288 25.982 -9.452 1.00 52.38 106 GLN A O 1
#

pLDDT: mean 82.04, std 19.3, range [36.5, 98.12]

InterPro domains:
  IPR029055 Nucleophile aminohydrolases, N-terminal [SSF56235] (11-104)
  IPR052896 Gamma-glutamyltransferase-like enzyme [PTHR43881] (5-105)

Radius of gyration: 20.86 Å; chains: 1; bounding box: 46×44×42 Å